Protein AF-A0A9W8BD74-F1 (afdb_monomer_lite)

Structure (mmCIF, N/CA/C/O backbone):
data_AF-A0A9W8BD74-F1
#
_entry.id   AF-A0A9W8BD74-F1
#
loop_
_atom_site.group_PDB
_atom_site.id
_atom_site.type_symbol
_atom_site.label_atom_id
_atom_site.label_alt_id
_atom_site.label_comp_id
_atom_site.label_asym_id
_atom_site.label_entity_id
_atom_site.label_seq_id
_atom_site.pdbx_PDB_ins_code
_atom_site.Cartn_x
_atom_site.Cartn_y
_atom_site.Cartn_z
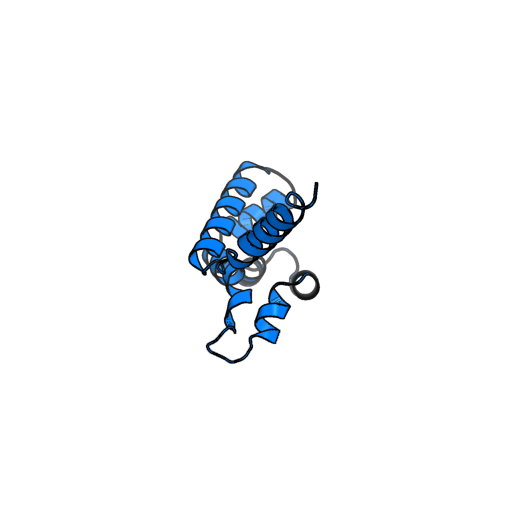_atom_site.occupancy
_atom_site.B_iso_or_equiv
_atom_site.auth_seq_id
_atom_site.auth_comp_id
_atom_site.auth_asym_id
_atom_site.auth_atom_id
_atom_site.pdbx_PDB_model_num
ATOM 1 N N . MET A 1 1 ? 26.913 38.613 -20.638 1.00 47.97 1 MET A N 1
ATOM 2 C CA . MET A 1 1 ? 25.620 38.165 -20.066 1.00 47.97 1 MET A CA 1
ATOM 3 C C . MET A 1 1 ? 25.175 36.820 -20.669 1.00 47.97 1 MET A C 1
ATOM 5 O O . MET A 1 1 ? 24.048 36.710 -21.118 1.00 47.97 1 MET A O 1
ATOM 9 N N . TYR A 1 2 ? 26.039 35.792 -20.694 1.00 51.53 2 TYR A N 1
ATOM 10 C CA . TYR A 1 2 ? 25.704 34.466 -21.265 1.00 51.53 2 TYR A CA 1
ATOM 11 C C . TYR A 1 2 ? 26.111 33.276 -20.367 1.00 51.53 2 TYR A C 1
ATOM 13 O O . TYR A 1 2 ? 25.887 32.135 -20.743 1.00 51.53 2 TYR A O 1
ATOM 21 N N . HIS A 1 3 ? 26.681 33.513 -19.178 1.00 54.69 3 HIS A N 1
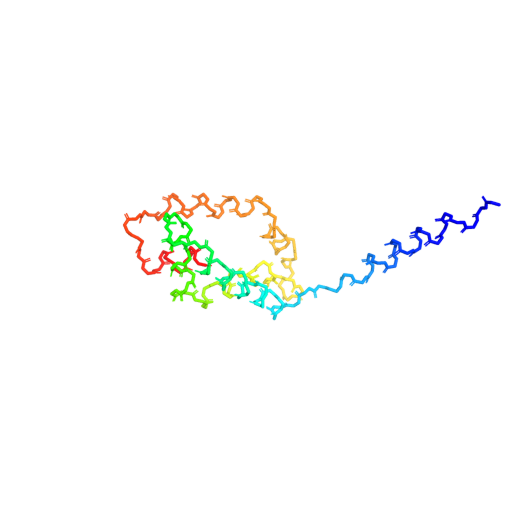ATOM 22 C CA . HIS A 1 3 ? 27.168 32.443 -18.288 1.00 54.69 3 HIS A CA 1
ATOM 23 C C . HIS A 1 3 ? 26.136 31.953 -17.251 1.00 54.69 3 HIS A C 1
ATOM 25 O O . HIS A 1 3 ? 26.288 30.856 -16.723 1.00 54.69 3 HIS A O 1
ATOM 31 N N . ASP A 1 4 ? 25.056 32.705 -17.006 1.00 58.28 4 ASP A N 1
ATOM 32 C CA . ASP A 1 4 ? 24.085 32.409 -15.936 1.00 58.28 4 ASP A CA 1
ATOM 33 C C . ASP A 1 4 ? 23.048 31.321 -16.275 1.00 58.28 4 ASP A C 1
ATOM 35 O O . ASP A 1 4 ? 22.400 30.771 -15.386 1.00 58.28 4 ASP A O 1
ATOM 39 N N . GLY A 1 5 ? 22.853 30.999 -17.556 1.00 57.31 5 GLY A N 1
ATOM 40 C CA . GLY A 1 5 ? 21.886 29.974 -17.972 1.00 57.31 5 GLY A CA 1
ATOM 41 C C . GLY A 1 5 ? 22.424 28.551 -17.814 1.00 57.31 5 GLY A C 1
ATOM 42 O O . GLY A 1 5 ? 21.708 27.652 -17.376 1.00 57.31 5 GLY A O 1
ATOM 43 N N . TYR A 1 6 ? 23.709 28.357 -18.118 1.00 58.09 6 TYR A N 1
ATOM 44 C CA . TYR A 1 6 ? 24.336 27.036 -18.149 1.00 58.09 6 TYR A CA 1
ATOM 45 C C . TYR A 1 6 ? 24.516 26.434 -16.755 1.00 58.09 6 TYR A C 1
ATOM 47 O O . TYR A 1 6 ? 24.330 25.231 -16.600 1.00 58.09 6 TYR A O 1
ATOM 55 N N . TYR A 1 7 ? 24.799 27.252 -15.731 1.00 59.75 7 TYR A N 1
ATOM 56 C CA . TYR A 1 7 ? 24.911 26.748 -14.357 1.00 59.75 7 TYR A CA 1
ATOM 57 C C . TYR A 1 7 ? 23.565 26.215 -13.850 1.00 59.75 7 TYR A C 1
ATOM 59 O O . TYR A 1 7 ? 23.530 25.173 -13.208 1.00 59.75 7 TYR A O 1
ATOM 67 N N . LYS A 1 8 ? 22.448 26.879 -14.180 1.00 56.12 8 LYS A N 1
ATOM 68 C CA . LYS A 1 8 ? 21.105 26.437 -13.770 1.00 56.12 8 LYS A CA 1
ATOM 69 C C . LYS A 1 8 ? 20.731 25.115 -14.432 1.00 56.12 8 LYS A C 1
ATOM 71 O O . LYS A 1 8 ? 20.230 24.223 -13.758 1.00 56.12 8 LYS A O 1
ATOM 76 N N . VAL A 1 9 ? 21.028 24.968 -15.725 1.00 61.97 9 VAL A N 1
ATOM 77 C CA . VAL A 1 9 ? 20.804 23.718 -16.470 1.00 61.97 9 VAL A CA 1
ATOM 78 C C . VAL A 1 9 ? 21.682 22.589 -15.926 1.00 61.97 9 VAL A C 1
ATOM 80 O O . VAL A 1 9 ? 21.176 21.497 -15.692 1.00 61.97 9 VAL A O 1
ATOM 83 N N . LEU A 1 10 ? 22.963 22.854 -15.650 1.00 62.03 10 LEU A N 1
ATOM 84 C CA . LEU A 1 10 ? 23.886 21.877 -15.058 1.00 62.03 10 LEU A CA 1
ATOM 85 C C . LEU A 1 10 ? 23.495 21.475 -13.630 1.00 62.03 10 LEU A C 1
ATOM 87 O O . LEU A 1 10 ? 23.627 20.308 -13.282 1.00 62.03 10 LEU A O 1
ATOM 91 N N . VAL A 1 11 ? 22.978 22.400 -12.816 1.00 62.69 11 VAL A N 1
ATOM 92 C CA . VAL A 1 11 ? 22.484 22.099 -11.462 1.00 62.69 11 VAL A CA 1
ATOM 93 C C . VAL A 1 11 ? 21.227 21.225 -11.517 1.00 62.69 11 VAL A C 1
ATOM 95 O O . VAL A 1 11 ? 21.130 20.265 -10.760 1.00 62.69 11 VAL A O 1
ATOM 98 N N . VAL A 1 12 ? 20.294 21.490 -12.437 1.00 62.22 12 VAL A N 1
ATOM 99 C CA . VAL A 1 12 ? 19.090 20.657 -12.616 1.00 62.22 12 VAL A CA 1
ATOM 100 C C . VAL A 1 12 ? 19.441 19.263 -13.157 1.00 62.22 12 VAL A C 1
ATOM 102 O O . VAL A 1 12 ? 18.927 18.270 -12.648 1.00 62.22 12 VAL A O 1
ATOM 105 N N . LEU A 1 13 ? 20.364 19.164 -14.123 1.00 60.72 13 LEU A N 1
ATOM 106 C CA . LEU A 1 13 ? 20.872 17.877 -14.625 1.00 60.72 13 LEU A CA 1
ATOM 107 C C . LEU A 1 13 ? 21.655 17.100 -13.555 1.00 60.72 13 LEU A C 1
ATOM 109 O O . LEU A 1 13 ? 21.498 15.888 -13.443 1.00 60.72 13 LEU A O 1
ATOM 113 N N . GLY A 1 14 ? 22.461 17.790 -12.745 1.00 59.53 14 GLY A N 1
ATOM 114 C CA . GLY A 1 14 ? 23.216 17.187 -11.646 1.00 59.53 14 GLY A CA 1
ATOM 115 C C . GLY A 1 14 ? 22.321 16.658 -10.524 1.00 59.53 14 GLY A C 1
ATOM 116 O O . GLY A 1 14 ? 22.596 15.596 -9.977 1.00 59.53 14 GLY A O 1
ATOM 117 N N . LEU A 1 15 ? 21.218 17.348 -10.215 1.00 57.97 15 LEU A N 1
ATOM 118 C CA . LEU A 1 15 ? 20.244 16.897 -9.215 1.00 57.97 15 LEU A CA 1
ATOM 119 C C . LEU A 1 15 ? 19.408 15.700 -9.700 1.00 57.97 15 LEU A C 1
ATOM 121 O O . LEU A 1 15 ? 19.057 14.849 -8.888 1.00 57.97 15 LEU A O 1
ATOM 125 N N . GLY A 1 16 ? 19.138 15.592 -11.007 1.00 57.19 16 GLY A N 1
ATOM 126 C CA . GLY A 1 16 ? 18.432 14.443 -11.592 1.00 57.19 16 GLY A CA 1
ATOM 127 C C . GLY A 1 16 ? 19.227 13.131 -11.550 1.00 57.19 16 GLY A C 1
ATOM 128 O O . GLY A 1 16 ? 18.635 12.061 -11.455 1.00 57.19 16 GLY A O 1
ATOM 129 N N . LEU A 1 17 ? 20.562 13.203 -11.554 1.00 56.28 17 LEU A N 1
ATOM 130 C CA . LEU A 1 17 ? 21.455 12.035 -11.481 1.00 56.28 17 LEU A CA 1
ATOM 131 C C . LEU A 1 17 ? 21.653 11.496 -10.051 1.00 56.28 17 LEU A C 1
ATOM 133 O O . LEU A 1 17 ? 22.245 10.433 -9.876 1.00 56.28 17 LEU A O 1
ATOM 137 N N . CYS A 1 18 ? 21.158 12.206 -9.033 1.00 51.31 18 CYS A N 1
ATOM 138 C CA . CYS A 1 18 ? 21.287 11.834 -7.619 1.00 51.31 18 CYS A CA 1
ATOM 139 C C . CYS A 1 18 ? 20.026 11.180 -7.032 1.00 51.31 18 CYS A C 1
ATOM 141 O O . CYS A 1 18 ? 19.953 10.984 -5.817 1.00 51.31 18 CYS A O 1
ATOM 143 N N . ALA A 1 19 ? 19.039 10.826 -7.858 1.00 56.38 19 ALA A N 1
ATOM 144 C CA . ALA A 1 19 ? 17.936 9.973 -7.433 1.00 56.38 19 ALA A CA 1
ATOM 145 C C . ALA A 1 19 ? 18.436 8.521 -7.329 1.00 56.38 19 ALA A C 1
ATOM 147 O O . ALA A 1 19 ? 18.238 7.704 -8.224 1.00 56.38 19 ALA A O 1
ATOM 148 N N . LEU A 1 20 ? 19.147 8.211 -6.244 1.00 62.56 20 LEU A N 1
ATOM 149 C CA . LEU A 1 20 ? 19.414 6.827 -5.869 1.00 62.56 20 LEU A CA 1
ATOM 150 C C . LEU A 1 20 ? 18.065 6.179 -5.538 1.00 62.56 20 LEU A C 1
ATOM 152 O O . LEU A 1 20 ? 17.334 6.697 -4.692 1.00 62.56 20 LEU A O 1
ATOM 156 N N . GLY A 1 21 ? 17.735 5.073 -6.211 1.00 63.25 21 GLY A N 1
ATOM 157 C CA . GLY A 1 21 ? 16.549 4.278 -5.889 1.00 63.25 21 GLY A CA 1
ATOM 158 C C . GLY A 1 21 ? 16.511 3.984 -4.389 1.00 63.25 21 GLY A C 1
ATOM 159 O O . GLY A 1 21 ? 17.536 3.646 -3.787 1.00 63.25 21 GLY A O 1
ATOM 160 N N . CYS A 1 22 ? 15.355 4.184 -3.759 1.00 69.75 22 CYS A N 1
ATOM 161 C CA . CYS A 1 22 ? 15.232 3.947 -2.332 1.00 69.75 22 CYS A CA 1
ATOM 162 C C . CYS A 1 22 ? 15.017 2.448 -2.107 1.00 69.75 22 CYS A C 1
ATOM 164 O O . CYS A 1 22 ? 14.104 1.859 -2.662 1.00 69.75 22 CYS A O 1
ATOM 166 N N . GLY A 1 23 ? 15.909 1.799 -1.358 1.00 83.25 23 GLY A N 1
ATOM 167 C CA . GLY A 1 23 ? 15.802 0.356 -1.134 1.00 83.25 23 GLY A CA 1
ATOM 168 C C . GLY A 1 23 ? 14.625 -0.021 -0.217 1.00 83.25 23 GLY A C 1
ATOM 169 O O . GLY A 1 23 ? 14.028 0.854 0.419 1.00 83.25 23 GLY A O 1
ATOM 170 N N . PRO A 1 24 ? 14.368 -1.328 -0.015 1.00 88.50 24 PRO A N 1
ATOM 171 C CA . PRO A 1 24 ? 13.256 -1.830 0.805 1.00 88.50 24 PRO A CA 1
ATOM 172 C C . PRO A 1 24 ? 13.205 -1.264 2.233 1.00 88.50 24 PRO A C 1
ATOM 174 O O . PRO A 1 24 ? 12.137 -1.099 2.820 1.00 88.50 24 PRO A O 1
ATOM 177 N N . ALA A 1 25 ? 14.366 -0.933 2.805 1.00 92.31 25 ALA A N 1
ATOM 178 C CA . ALA A 1 25 ? 14.455 -0.308 4.122 1.00 92.31 25 ALA A CA 1
ATOM 179 C C . ALA A 1 25 ? 13.818 1.091 4.157 1.00 92.31 25 ALA A C 1
ATOM 181 O O . ALA A 1 25 ? 13.160 1.438 5.135 1.00 92.31 25 ALA A O 1
ATOM 182 N N . VAL A 1 26 ? 13.976 1.882 3.090 1.00 93.19 26 VAL A N 1
ATOM 183 C CA . VAL A 1 26 ? 13.401 3.231 3.005 1.00 93.19 26 VAL A CA 1
ATOM 184 C C . VAL A 1 26 ? 11.888 3.161 2.806 1.00 93.19 26 VAL A C 1
ATOM 186 O O . VAL A 1 26 ? 11.168 3.904 3.471 1.00 93.19 26 VAL A O 1
ATOM 189 N N . HIS A 1 27 ? 11.399 2.227 1.981 1.00 93.94 27 HIS A N 1
ATOM 190 C CA . HIS A 1 27 ? 9.962 1.954 1.835 1.00 93.94 27 HIS A CA 1
ATOM 191 C C . HIS A 1 27 ? 9.308 1.638 3.185 1.00 93.94 27 HIS A C 1
ATOM 193 O O . HIS A 1 27 ? 8.316 2.263 3.566 1.00 93.94 27 HIS A O 1
ATOM 199 N N . ASN A 1 28 ? 9.904 0.716 3.944 1.00 95.56 28 ASN A N 1
ATOM 200 C CA . ASN A 1 28 ? 9.388 0.318 5.251 1.00 95.56 28 ASN A CA 1
ATOM 201 C C . ASN A 1 28 ? 9.439 1.449 6.282 1.00 95.56 28 ASN A C 1
ATOM 203 O O . ASN A 1 28 ? 8.483 1.626 7.033 1.00 95.56 28 ASN A O 1
ATOM 207 N N . GLU A 1 29 ? 10.514 2.239 6.309 1.00 95.94 29 GLU A N 1
ATOM 208 C CA . GLU A 1 29 ? 10.627 3.376 7.227 1.00 95.94 29 GLU A CA 1
ATOM 209 C C . GLU A 1 29 ? 9.589 4.465 6.918 1.00 95.94 29 GLU A C 1
ATOM 211 O O . GLU A 1 29 ? 8.937 4.987 7.825 1.00 95.94 29 GLU A O 1
ATOM 216 N N . ALA A 1 30 ? 9.393 4.796 5.638 1.00 95.38 30 ALA A N 1
ATOM 217 C CA . ALA A 1 30 ? 8.376 5.757 5.223 1.00 95.38 30 ALA A CA 1
ATOM 218 C C . ALA A 1 30 ? 6.965 5.276 5.601 1.00 95.38 30 ALA A C 1
ATOM 220 O O . ALA A 1 30 ? 6.174 6.046 6.155 1.00 95.38 30 ALA A O 1
ATOM 221 N N . ALA A 1 31 ? 6.670 3.995 5.363 1.00 95.19 31 ALA A N 1
ATOM 222 C CA . ALA A 1 31 ? 5.397 3.380 5.716 1.00 95.19 31 ALA A CA 1
ATOM 223 C C . ALA A 1 31 ? 5.151 3.355 7.229 1.00 95.19 31 ALA A C 1
ATOM 225 O O . ALA A 1 31 ? 4.057 3.69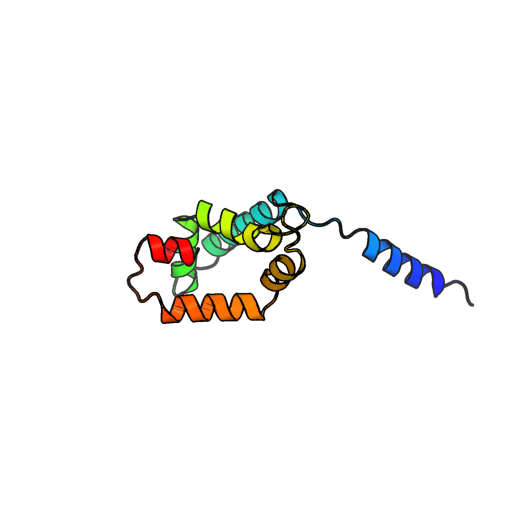1 7.682 1.00 95.19 31 ALA A O 1
ATOM 226 N N . GLU A 1 32 ? 6.165 3.015 8.024 1.00 95.56 32 GLU A N 1
ATOM 227 C CA . GLU A 1 32 ? 6.053 2.969 9.481 1.00 95.56 32 GLU A CA 1
ATOM 228 C C . GLU A 1 32 ? 5.812 4.364 10.068 1.00 95.56 32 GLU A C 1
ATOM 230 O O . GLU A 1 32 ? 4.923 4.542 10.904 1.00 95.56 32 GLU A O 1
ATOM 235 N N . ARG A 1 33 ? 6.515 5.391 9.574 1.00 94.94 33 ARG A N 1
ATOM 236 C CA . ARG A 1 33 ? 6.257 6.785 9.971 1.00 94.94 33 ARG A CA 1
ATOM 237 C C .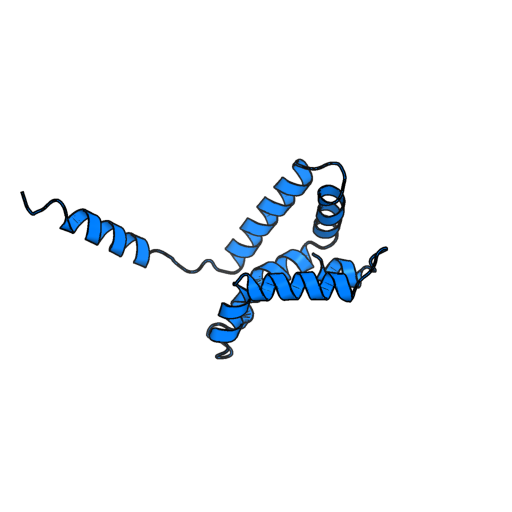 ARG A 1 33 ? 4.849 7.234 9.602 1.00 94.94 33 ARG A C 1
ATOM 239 O O . ARG A 1 33 ? 4.179 7.869 10.417 1.00 94.94 33 ARG A O 1
ATOM 246 N N . ALA A 1 34 ? 4.384 6.896 8.399 1.00 92.81 34 ALA A N 1
ATOM 247 C CA . ALA A 1 34 ? 3.024 7.205 7.973 1.00 92.81 34 ALA A CA 1
ATOM 248 C C . ALA A 1 34 ? 1.989 6.511 8.873 1.00 92.81 34 ALA A C 1
ATOM 250 O O . ALA A 1 34 ? 1.042 7.153 9.324 1.00 92.81 34 ALA A O 1
ATOM 251 N N . ARG A 1 35 ? 2.199 5.232 9.208 1.00 92.25 35 ARG A N 1
ATOM 252 C CA . ARG A 1 35 ? 1.330 4.463 10.109 1.00 92.25 35 ARG A CA 1
ATOM 253 C C . ARG A 1 35 ? 1.249 5.095 11.499 1.00 92.25 35 ARG A C 1
ATOM 255 O O . ARG A 1 35 ? 0.148 5.285 12.013 1.00 92.25 35 ARG A O 1
ATOM 262 N N . GLN A 1 36 ? 2.390 5.467 12.084 1.00 91.25 36 GLN A N 1
ATOM 263 C CA . GLN A 1 36 ? 2.435 6.164 13.375 1.00 91.25 36 GLN A CA 1
ATOM 264 C C . GLN A 1 36 ? 1.704 7.509 13.312 1.00 91.25 36 GLN A C 1
ATOM 266 O O . GLN A 1 36 ? 0.955 7.859 14.224 1.00 91.25 36 GLN A O 1
ATOM 271 N N . TRP A 1 37 ? 1.870 8.258 12.221 1.00 88.69 37 TRP A N 1
ATOM 272 C CA . TRP A 1 37 ? 1.169 9.524 12.045 1.00 88.69 37 TRP A CA 1
ATOM 273 C C . TRP A 1 37 ? -0.349 9.341 11.921 1.00 88.69 37 TRP A C 1
ATOM 275 O O . TRP A 1 37 ? -1.100 10.074 12.569 1.00 88.69 37 TRP A O 1
ATOM 285 N N . PHE A 1 38 ? -0.817 8.348 11.160 1.00 85.00 38 PHE A N 1
ATOM 286 C CA . PHE A 1 38 ? -2.246 8.048 11.032 1.00 85.00 38 PHE A CA 1
ATOM 287 C C . PHE A 1 38 ? -2.873 7.622 12.359 1.00 85.00 38 PHE A C 1
ATOM 289 O O . PHE A 1 38 ? -3.939 8.135 12.702 1.00 85.00 38 PHE A O 1
ATOM 296 N N . SER A 1 39 ? -2.188 6.759 13.116 1.00 83.81 39 SER A N 1
ATOM 297 C CA . SER A 1 39 ? -2.600 6.332 14.462 1.00 83.81 39 SER A CA 1
ATOM 298 C C . SER A 1 39 ? -2.814 7.536 15.391 1.00 83.81 39 SER A C 1
ATOM 300 O O . SER A 1 39 ? -3.817 7.628 16.095 1.00 83.81 39 SER A O 1
ATOM 302 N N . ASN A 1 40 ? -1.935 8.538 15.296 1.00 82.31 40 ASN A N 1
ATOM 303 C CA . ASN A 1 40 ? -2.020 9.758 16.099 1.00 82.31 40 ASN A CA 1
ATOM 304 C C . ASN A 1 40 ? -3.032 10.801 15.581 1.00 82.31 40 ASN A C 1
ATOM 306 O O . ASN A 1 40 ? -3.369 11.728 16.316 1.00 82.31 40 ASN A O 1
ATOM 310 N N . SER A 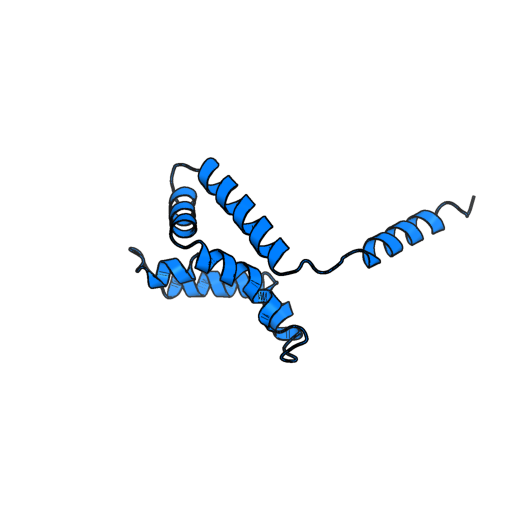1 41 ? -3.493 10.705 14.328 1.00 75.81 41 SER A N 1
ATOM 311 C CA . SER A 1 41 ? -4.242 11.790 13.666 1.00 75.81 41 SER A CA 1
ATOM 312 C C . SER A 1 41 ? -5.753 11.586 13.600 1.00 75.81 41 SER A C 1
ATOM 314 O O . SER A 1 41 ? -6.475 12.563 13.398 1.00 75.81 41 SER A O 1
ATOM 316 N N . ALA A 1 42 ? -6.268 10.361 13.740 1.00 67.44 42 ALA A N 1
ATOM 317 C CA . ALA A 1 42 ? -7.697 10.117 13.558 1.00 67.44 42 ALA A CA 1
ATOM 318 C C . ALA A 1 42 ? -8.287 9.114 14.546 1.00 67.44 42 ALA A C 1
ATOM 320 O O . ALA A 1 42 ? -7.952 7.936 14.554 1.00 67.44 42 ALA A O 1
ATOM 321 N N . THR A 1 43 ? -9.262 9.585 15.318 1.00 74.12 43 THR A N 1
ATOM 322 C CA . THR A 1 43 ? -9.927 8.808 16.371 1.00 74.12 43 THR A CA 1
ATOM 323 C C . THR A 1 43 ? -11.311 8.292 15.971 1.00 74.12 43 THR A C 1
ATOM 325 O O . THR A 1 43 ? -11.932 7.562 16.739 1.00 74.12 43 THR A O 1
ATOM 328 N N . THR A 1 44 ? -11.828 8.651 14.785 1.00 84.06 44 THR A N 1
ATOM 329 C CA . THR A 1 44 ? -13.170 8.243 14.331 1.00 84.06 44 THR A CA 1
ATOM 330 C C . THR A 1 44 ? -13.250 7.955 12.825 1.00 84.06 44 THR A C 1
ATOM 332 O O . THR A 1 44 ? -12.390 8.348 12.033 1.00 84.06 44 THR A O 1
ATOM 335 N N . GLY A 1 45 ? -14.315 7.256 12.418 1.00 88.25 45 GLY A N 1
ATOM 336 C CA . GLY A 1 45 ? -14.655 7.019 11.015 1.00 88.25 45 GLY A CA 1
ATOM 337 C C . GLY A 1 45 ? -13.711 6.057 10.286 1.00 88.25 45 GLY A C 1
ATOM 338 O O . GLY A 1 45 ? -13.106 5.170 10.883 1.00 88.25 45 GLY A O 1
ATOM 339 N N . ARG A 1 46 ? -13.599 6.229 8.962 1.00 88.00 46 ARG A N 1
ATOM 340 C CA . ARG A 1 46 ? -12.817 5.328 8.093 1.00 88.00 46 ARG A CA 1
ATOM 341 C C . ARG A 1 46 ? -11.323 5.351 8.401 1.00 88.00 46 ARG A C 1
ATOM 343 O O . ARG A 1 46 ? -10.666 4.333 8.240 1.00 88.00 46 ARG A O 1
ATOM 350 N N . VAL A 1 47 ? -10.789 6.496 8.825 1.00 87.50 47 VAL A N 1
ATOM 351 C CA . VAL A 1 47 ? -9.355 6.613 9.117 1.00 87.50 47 VAL A CA 1
ATOM 352 C C . VAL A 1 47 ? -8.999 5.815 10.373 1.00 87.50 47 VAL A C 1
ATOM 354 O O . VAL 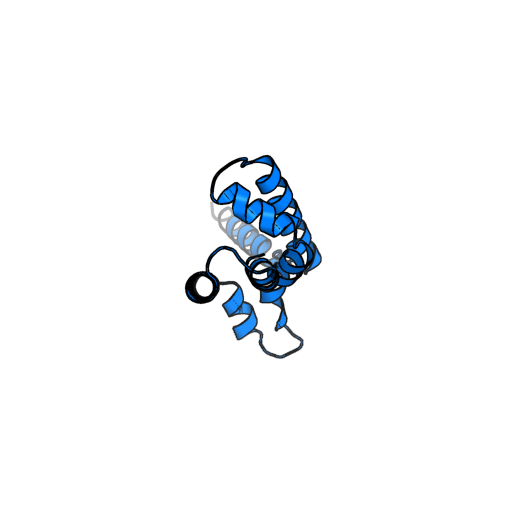A 1 47 ? -8.020 5.084 10.343 1.00 87.50 47 VAL A O 1
ATOM 357 N N . ALA A 1 48 ? -9.833 5.855 11.419 1.00 89.31 48 ALA A N 1
ATOM 358 C CA . ALA A 1 48 ? -9.645 5.006 12.598 1.00 89.31 48 ALA A CA 1
ATOM 359 C C . ALA A 1 48 ? -9.801 3.510 12.269 1.00 89.31 48 ALA A C 1
ATOM 361 O O . ALA A 1 48 ? -9.041 2.681 12.759 1.00 89.31 48 ALA A O 1
ATOM 362 N N . GLU A 1 49 ? -10.754 3.157 11.401 1.00 91.12 49 GLU A N 1
ATOM 363 C CA . GLU A 1 49 ? -10.952 1.771 10.966 1.00 91.12 49 GLU A CA 1
ATOM 364 C C . GLU A 1 49 ? -9.730 1.210 10.224 1.00 91.12 49 GLU A C 1
ATOM 366 O O . GLU A 1 49 ? -9.193 0.177 10.625 1.00 91.12 49 GLU A O 1
ATOM 371 N N . TYR A 1 50 ? -9.275 1.883 9.161 1.00 91.81 50 TYR A N 1
ATOM 372 C CA . TYR A 1 50 ? -8.105 1.433 8.403 1.00 91.81 50 TYR A CA 1
ATOM 373 C C . TYR A 1 50 ? -6.814 1.574 9.214 1.00 91.81 50 TYR A C 1
ATOM 375 O O . TYR A 1 50 ? -5.962 0.698 9.132 1.00 91.81 50 TYR A O 1
ATOM 383 N N . GLY A 1 51 ? -6.693 2.605 10.056 1.00 92.44 51 GLY A N 1
ATOM 384 C CA . GLY A 1 51 ? -5.588 2.737 11.006 1.00 92.44 51 GLY A CA 1
ATOM 385 C C . GLY A 1 51 ? -5.483 1.522 11.929 1.00 92.44 51 GLY A C 1
ATOM 386 O O . GLY A 1 51 ? -4.411 0.936 12.051 1.00 92.44 51 GLY A O 1
ATOM 387 N N . GLY A 1 52 ? -6.610 1.056 12.477 1.00 92.75 52 GLY A N 1
ATOM 388 C CA . GLY A 1 52 ? -6.644 -0.159 13.290 1.00 92.75 52 GLY A CA 1
ATOM 389 C C . GLY A 1 52 ? -6.270 -1.428 12.513 1.00 92.75 52 GLY A C 1
ATOM 390 O O . GLY A 1 52 ? -5.621 -2.311 13.071 1.00 92.75 52 GLY A O 1
ATOM 391 N N . ILE A 1 53 ? -6.652 -1.535 11.234 1.00 95.31 53 ILE A N 1
ATOM 392 C CA . ILE A 1 53 ? -6.217 -2.642 10.360 1.00 95.31 53 ILE A CA 1
ATOM 393 C C . ILE A 1 53 ? -4.689 -2.612 10.186 1.00 95.31 53 ILE A C 1
ATOM 395 O O . ILE A 1 53 ? -4.032 -3.631 10.394 1.00 95.31 53 ILE A O 1
ATOM 399 N N . LEU A 1 54 ? -4.109 -1.443 9.897 1.00 95.31 54 LEU A N 1
ATOM 400 C CA . LEU A 1 54 ? -2.658 -1.276 9.745 1.00 95.31 54 LEU A CA 1
ATOM 401 C C . LEU A 1 54 ? -1.885 -1.584 11.039 1.00 95.31 54 LEU A C 1
ATOM 403 O O . LEU A 1 54 ? -0.792 -2.144 10.987 1.00 95.31 54 LEU A O 1
ATOM 407 N N . GLU A 1 55 ? -2.440 -1.249 12.206 1.00 94.06 55 GLU A N 1
ATOM 408 C CA . GLU A 1 55 ? -1.857 -1.580 13.514 1.00 94.06 55 GLU A CA 1
ATOM 409 C C . GLU A 1 55 ? -1.847 -3.082 13.810 1.00 94.06 55 GLU A C 1
ATOM 411 O O . GLU A 1 55 ? -0.887 -3.583 14.396 1.00 94.06 55 GLU A O 1
ATOM 416 N N . ARG A 1 56 ? -2.898 -3.807 13.407 1.00 96.00 56 ARG A N 1
ATOM 417 C CA . ARG A 1 56 ? -2.989 -5.260 13.612 1.00 96.00 56 ARG A CA 1
ATOM 418 C C . ARG A 1 56 ? -2.095 -6.051 12.660 1.00 96.00 56 ARG A C 1
ATOM 420 O O . ARG A 1 56 ? -1.638 -7.130 13.032 1.00 96.00 56 ARG A O 1
ATOM 427 N N . HIS A 1 57 ? -1.818 -5.519 11.467 1.00 97.31 57 HIS A N 1
ATOM 428 C CA . HIS A 1 57 ? -1.122 -6.239 10.392 1.00 97.31 57 HIS A CA 1
ATOM 429 C C . HIS A 1 57 ? 0.144 -5.519 9.879 1.00 97.31 57 HIS A C 1
ATOM 431 O O . HIS A 1 57 ? 0.300 -5.341 8.670 1.00 97.31 57 HIS A O 1
ATOM 437 N N . PRO A 1 58 ? 1.115 -5.155 10.743 1.00 95.75 58 PRO A N 1
ATOM 438 C CA . PRO A 1 58 ? 2.307 -4.406 10.325 1.00 95.75 58 PRO A CA 1
ATOM 439 C C . PRO A 1 58 ? 3.191 -5.181 9.336 1.00 95.75 58 PRO A C 1
ATOM 441 O O . PRO A 1 58 ? 3.869 -4.584 8.506 1.00 95.75 58 PRO A O 1
ATOM 444 N N . LYS A 1 59 ? 3.170 -6.520 9.390 1.00 96.94 59 LYS A N 1
ATOM 445 C CA . LYS A 1 59 ? 3.894 -7.372 8.434 1.00 96.94 59 LYS A CA 1
ATOM 446 C C . LYS A 1 59 ? 3.295 -7.305 7.029 1.00 96.94 59 LYS A C 1
ATOM 448 O O . LYS A 1 59 ? 4.055 -7.317 6.067 1.00 96.94 59 LYS A O 1
ATOM 453 N N . SER A 1 60 ? 1.966 -7.237 6.920 1.00 97.94 60 SER A N 1
ATOM 454 C CA . SER A 1 60 ? 1.290 -7.062 5.630 1.00 97.94 60 SER A CA 1
ATOM 455 C C . SER A 1 60 ? 1.641 -5.715 5.022 1.00 97.94 60 SER A C 1
ATOM 457 O O . SER A 1 60 ? 2.112 -5.689 3.892 1.00 97.94 60 SER A O 1
ATOM 459 N N . LEU A 1 61 ? 1.556 -4.640 5.815 1.00 96.62 61 LEU A N 1
ATOM 460 C CA . LEU A 1 61 ? 1.956 -3.304 5.380 1.00 96.62 61 LEU A CA 1
ATOM 461 C C . LEU A 1 61 ? 3.397 -3.296 4.849 1.00 96.62 61 LEU A C 1
ATOM 463 O O . LEU A 1 61 ? 3.642 -2.841 3.737 1.00 96.62 61 LEU A O 1
ATOM 467 N N . GLN A 1 62 ? 4.351 -3.842 5.611 1.00 96.00 62 GLN A N 1
ATOM 468 C CA . GLN A 1 62 ? 5.760 -3.890 5.201 1.00 96.00 62 GLN A CA 1
ATOM 469 C C . GLN A 1 62 ? 5.985 -4.716 3.926 1.00 96.00 62 GLN A C 1
ATOM 471 O O . GLN A 1 62 ? 6.782 -4.338 3.073 1.00 96.00 62 GLN A O 1
ATOM 476 N N . ALA A 1 63 ? 5.273 -5.833 3.760 1.00 96.06 63 ALA A N 1
ATOM 477 C CA . ALA A 1 63 ? 5.344 -6.627 2.535 1.00 96.06 63 ALA A CA 1
ATOM 478 C C . ALA A 1 63 ? 4.703 -5.902 1.337 1.00 96.06 63 ALA A C 1
ATOM 480 O O . ALA A 1 63 ? 5.227 -5.958 0.228 1.00 96.06 63 ALA A O 1
ATOM 481 N N . GLY A 1 64 ? 3.587 -5.204 1.556 1.00 95.69 64 GLY A N 1
ATOM 482 C CA . GLY A 1 64 ? 2.871 -4.460 0.524 1.00 95.69 64 GLY A CA 1
ATOM 483 C C . GLY A 1 64 ? 3.649 -3.249 0.012 1.00 95.69 64 GLY A C 1
ATOM 484 O O . GLY A 1 64 ? 3.646 -2.986 -1.185 1.00 95.69 64 GLY A O 1
ATOM 485 N N . VAL A 1 65 ? 4.370 -2.535 0.881 1.00 95.19 65 VAL A N 1
ATOM 486 C CA . VAL A 1 65 ? 5.099 -1.312 0.480 1.00 95.19 65 VAL A CA 1
ATOM 487 C C . VAL A 1 65 ? 6.371 -1.597 -0.307 1.00 95.19 65 VAL A C 1
ATOM 489 O O . VAL A 1 65 ? 6.820 -0.725 -1.045 1.00 95.19 65 VAL A O 1
ATOM 492 N N . VAL A 1 66 ? 6.930 -2.803 -0.172 1.00 94.88 66 VAL A N 1
ATOM 493 C CA . VAL A 1 66 ? 8.056 -3.282 -0.989 1.00 94.88 66 VAL A CA 1
ATOM 494 C C . VAL A 1 66 ? 7.591 -4.059 -2.219 1.00 94.88 66 VAL A C 1
ATOM 496 O O . VAL A 1 66 ? 8.410 -4.368 -3.079 1.00 94.88 66 VAL A O 1
ATOM 499 N N . PHE A 1 67 ? 6.298 -4.403 -2.306 1.00 94.69 67 PHE A N 1
ATOM 500 C CA . PHE A 1 67 ? 5.771 -5.216 -3.399 1.00 94.69 67 PHE A CA 1
ATOM 501 C C . PHE A 1 67 ? 6.096 -4.627 -4.769 1.00 94.69 67 PHE A C 1
ATOM 503 O O . PHE A 1 67 ? 6.559 -5.409 -5.583 1.00 94.69 67 PHE A O 1
ATOM 510 N N . PRO A 1 68 ? 5.927 -3.322 -5.054 1.00 94.00 68 PRO A N 1
ATOM 511 C CA . PRO A 1 68 ? 6.192 -2.794 -6.391 1.00 94.00 68 PRO A CA 1
ATOM 512 C C . PRO A 1 68 ? 7.620 -3.036 -6.913 1.00 94.00 68 PRO A C 1
ATOM 514 O O . PRO A 1 68 ? 7.797 -3.161 -8.117 1.00 94.00 68 PRO A O 1
ATOM 517 N N . ASP A 1 69 ? 8.608 -3.227 -6.034 1.00 92.69 69 ASP A N 1
ATOM 518 C CA . ASP A 1 69 ? 10.013 -3.453 -6.410 1.00 92.69 69 ASP A CA 1
ATOM 519 C C . ASP A 1 69 ? 10.367 -4.922 -6.700 1.00 92.69 69 ASP A C 1
ATOM 521 O O . ASP A 1 69 ? 11.510 -5.240 -7.031 1.00 92.69 69 ASP A O 1
ATOM 525 N N . TRP A 1 70 ? 9.413 -5.846 -6.561 1.00 91.19 70 TRP A N 1
ATOM 526 C CA . TRP A 1 70 ? 9.643 -7.297 -6.590 1.00 91.19 70 TRP A CA 1
ATOM 527 C C . TRP A 1 70 ? 10.369 -7.830 -7.838 1.00 91.19 70 TRP A C 1
ATOM 529 O O . TRP A 1 70 ? 11.031 -8.868 -7.765 1.00 91.19 70 TRP A O 1
ATOM 539 N N . GLY A 1 71 ? 10.185 -7.174 -8.987 1.00 90.50 71 GLY A N 1
ATOM 540 C CA . GLY A 1 71 ? 10.572 -7.691 -10.301 1.00 90.50 71 GLY A CA 1
ATOM 541 C C . GLY A 1 71 ? 11.881 -7.139 -10.862 1.00 90.50 71 GLY A C 1
ATOM 542 O O . GLY A 1 71 ? 12.410 -7.730 -11.808 1.00 90.50 71 GLY A O 1
ATOM 543 N N . TYR A 1 72 ? 12.426 -6.061 -10.284 1.00 88.50 72 TYR A N 1
ATOM 544 C CA . TYR A 1 72 ? 13.617 -5.403 -10.826 1.00 88.50 72 TYR A CA 1
ATOM 545 C C . TYR A 1 72 ? 14.854 -6.303 -10.756 1.00 88.50 72 TYR A C 1
ATOM 547 O O . TYR A 1 72 ? 15.163 -6.887 -9.714 1.00 88.50 72 TYR A O 1
ATOM 555 N N . GLY A 1 73 ? 15.595 -6.401 -11.862 1.00 81.56 73 GLY A N 1
ATOM 556 C CA . GLY A 1 73 ? 16.945 -6.986 -11.932 1.00 81.56 73 GLY A CA 1
ATOM 557 C C . GLY A 1 73 ? 17.107 -8.489 -11.630 1.00 81.56 73 GLY A C 1
ATOM 558 O O . GLY A 1 73 ? 18.139 -9.057 -11.979 1.00 81.56 73 GLY A O 1
ATOM 559 N N . CYS A 1 74 ? 16.128 -9.152 -11.009 1.00 69.62 74 CYS A N 1
ATOM 560 C CA . CYS A 1 74 ? 16.200 -10.567 -10.615 1.00 69.62 74 CYS A CA 1
ATOM 561 C C . CYS A 1 74 ? 15.315 -11.472 -11.487 1.00 69.62 74 CYS A C 1
ATOM 563 O O . CYS A 1 74 ? 15.662 -12.625 -11.734 1.00 69.62 74 CYS A O 1
ATOM 565 N N . LEU A 1 75 ? 14.183 -10.946 -11.971 1.00 83.44 75 LEU A N 1
ATOM 566 C CA . LEU A 1 75 ? 13.177 -11.713 -12.716 1.00 83.44 75 LEU A CA 1
ATOM 567 C C . LEU A 1 75 ? 12.943 -11.199 -14.142 1.00 83.44 75 LEU A C 1
ATOM 569 O O . LEU A 1 75 ? 12.141 -11.787 -14.860 1.00 83.44 75 LEU A O 1
ATOM 573 N N . SER A 1 76 ? 13.635 -10.129 -14.549 1.00 87.62 76 SER A N 1
ATOM 574 C CA . SER A 1 76 ? 13.393 -9.427 -15.821 1.00 87.62 76 SER A CA 1
ATOM 575 C C . SER A 1 76 ? 11.933 -8.982 -15.988 1.00 87.62 76 SER A C 1
ATOM 577 O O . SER A 1 76 ? 11.417 -8.953 -17.100 1.00 87.62 76 SER A O 1
ATOM 579 N N . MET A 1 77 ? 11.278 -8.660 -14.867 1.00 93.62 77 MET A N 1
ATOM 580 C CA . MET A 1 77 ? 9.893 -8.181 -14.789 1.00 93.62 77 MET A CA 1
ATOM 581 C C . MET A 1 77 ? 9.879 -6.681 -14.466 1.00 93.62 77 MET A C 1
ATOM 583 O O . MET A 1 77 ? 9.075 -6.208 -13.662 1.00 93.62 77 MET A O 1
ATOM 587 N N . ASP A 1 78 ? 10.856 -5.945 -14.999 1.00 93.19 78 ASP A N 1
ATOM 588 C CA . ASP A 1 78 ? 11.086 -4.539 -14.674 1.00 93.19 78 ASP A CA 1
ATOM 589 C C . ASP A 1 78 ? 9.883 -3.669 -15.086 1.00 93.19 78 ASP A C 1
ATOM 591 O O . ASP A 1 78 ? 9.504 -2.762 -14.350 1.00 93.19 78 ASP A O 1
ATOM 595 N N . GLU A 1 79 ? 9.225 -3.975 -16.212 1.00 94.69 79 GLU A N 1
ATOM 596 C CA . GLU A 1 79 ? 8.037 -3.242 -16.677 1.00 94.69 79 GLU A CA 1
ATOM 597 C C . GLU A 1 79 ? 6.799 -3.518 -15.809 1.00 94.69 79 GLU A C 1
ATOM 599 O O . GLU A 1 79 ? 6.020 -2.607 -15.509 1.00 94.69 79 GLU A O 1
ATOM 604 N N . GLU A 1 80 ? 6.596 -4.761 -15.372 1.00 95.25 80 GLU A N 1
ATOM 605 C CA . GLU A 1 80 ? 5.484 -5.133 -14.498 1.00 95.25 80 GLU A CA 1
ATOM 606 C C . GLU A 1 80 ? 5.673 -4.601 -13.073 1.00 95.25 80 GLU A C 1
ATOM 608 O O . GLU A 1 80 ? 4.707 -4.137 -12.459 1.00 95.25 80 GLU A O 1
ATOM 613 N N . ALA A 1 81 ? 6.906 -4.638 -12.562 1.00 94.06 81 ALA A N 1
ATOM 614 C CA . ALA A 1 81 ? 7.296 -4.002 -11.305 1.00 94.06 81 ALA A CA 1
ATOM 615 C C . ALA A 1 81 ? 7.052 -2.485 -11.362 1.00 94.06 81 ALA A C 1
ATOM 617 O O . ALA A 1 81 ? 6.342 -1.924 -10.523 1.00 94.06 81 ALA A O 1
ATOM 618 N N . GLU A 1 82 ? 7.516 -1.830 -12.427 1.00 93.88 82 GLU A N 1
ATOM 619 C CA . GLU A 1 82 ? 7.268 -0.408 -12.661 1.00 93.88 82 GLU A CA 1
ATOM 620 C C . GLU A 1 82 ? 5.763 -0.106 -12.729 1.00 93.88 82 GLU A C 1
ATOM 622 O O . GLU A 1 82 ? 5.278 0.817 -12.082 1.00 93.88 82 GLU A O 1
ATOM 627 N N . THR A 1 83 ? 4.976 -0.926 -13.430 1.00 96.00 83 THR A N 1
ATOM 628 C CA . THR A 1 83 ? 3.517 -0.751 -13.538 1.00 96.00 83 THR A CA 1
ATOM 629 C C . THR A 1 83 ? 2.822 -0.733 -12.171 1.00 96.00 83 THR A C 1
ATOM 631 O O . THR A 1 83 ? 1.865 0.026 -11.979 1.00 96.00 83 THR A O 1
ATOM 634 N N . ALA A 1 84 ? 3.304 -1.523 -11.204 1.00 95.38 84 ALA A N 1
ATOM 635 C CA . ALA A 1 84 ? 2.734 -1.596 -9.859 1.00 95.38 84 ALA A CA 1
ATOM 636 C C . ALA A 1 84 ? 2.881 -0.292 -9.048 1.00 95.38 84 ALA A C 1
ATOM 638 O O . ALA A 1 84 ? 2.118 -0.077 -8.103 1.00 95.38 84 ALA A O 1
ATOM 639 N N . HIS A 1 85 ? 3.792 0.606 -9.437 1.00 94.31 85 HIS A N 1
ATOM 640 C CA . HIS A 1 85 ? 3.977 1.912 -8.798 1.00 94.31 85 HIS A CA 1
ATOM 641 C C . HIS A 1 85 ? 2.896 2.934 -9.165 1.00 94.31 85 HIS A C 1
ATOM 643 O O . HIS A 1 85 ? 2.672 3.908 -8.440 1.00 94.31 85 HIS A O 1
ATOM 649 N N . TRP A 1 86 ? 2.217 2.744 -10.296 1.00 95.88 86 TRP A N 1
ATOM 650 C CA . TRP A 1 86 ? 1.374 3.781 -10.878 1.00 95.88 86 TRP A CA 1
ATOM 651 C C . TRP A 1 86 ? -0.095 3.674 -10.457 1.00 95.88 86 TRP A C 1
ATOM 653 O O . TRP A 1 86 ? -0.654 2.603 -10.210 1.00 95.88 86 TRP A O 1
ATOM 663 N N . THR A 1 87 ? -0.773 4.825 -10.458 1.00 97.06 87 THR A N 1
ATOM 664 C CA . THR A 1 87 ? -2.188 4.985 -10.081 1.00 97.06 87 THR A CA 1
ATOM 665 C C . THR A 1 87 ? -3.152 3.949 -10.680 1.00 97.06 87 THR A C 1
ATOM 667 O O . THR A 1 87 ? -4.076 3.550 -9.964 1.00 97.06 87 THR A O 1
ATOM 670 N N . PRO A 1 88 ? -3.015 3.495 -11.946 1.00 97.69 88 PRO A N 1
ATOM 671 C CA . PRO A 1 88 ? -3.890 2.455 -12.483 1.00 97.69 88 PRO A CA 1
ATOM 672 C C . PRO A 1 88 ? -3.875 1.170 -11.647 1.00 97.69 88 PRO A C 1
ATOM 674 O O . PRO A 1 88 ? -4.947 0.673 -11.301 1.00 97.69 88 PRO A O 1
ATOM 677 N N . PHE A 1 89 ? -2.695 0.680 -11.253 1.00 96.56 89 PHE A N 1
ATOM 678 C CA . PHE A 1 89 ? -2.564 -0.525 -10.435 1.00 96.56 89 PHE A CA 1
ATOM 679 C C . PHE A 1 89 ? -3.251 -0.348 -9.076 1.00 96.56 89 PHE A C 1
ATOM 681 O O . PHE A 1 89 ? -4.113 -1.146 -8.707 1.00 96.56 89 PHE A O 1
ATOM 688 N N . LEU A 1 90 ? -2.967 0.761 -8.384 1.00 94.75 90 LEU A N 1
ATOM 689 C CA . LEU A 1 90 ? -3.584 1.083 -7.091 1.00 94.75 90 LEU A CA 1
ATOM 690 C C . LEU A 1 90 ? -5.115 1.174 -7.186 1.00 94.75 90 LEU A C 1
ATOM 692 O O . LEU A 1 90 ? -5.831 0.639 -6.338 1.00 94.75 90 LEU A O 1
ATOM 696 N N . ARG A 1 91 ? -5.644 1.803 -8.244 1.00 97.62 91 ARG A N 1
ATOM 697 C CA . ARG A 1 91 ? -7.093 1.899 -8.483 1.00 97.62 91 ARG A CA 1
ATOM 698 C C . ARG A 1 91 ? -7.723 0.522 -8.678 1.00 97.62 91 ARG A C 1
ATOM 700 O O . ARG A 1 91 ? -8.791 0.260 -8.116 1.00 97.62 91 ARG A O 1
ATOM 707 N N . HIS A 1 92 ? -7.088 -0.343 -9.466 1.00 97.38 92 HIS A N 1
ATOM 708 C CA . HIS A 1 92 ? -7.557 -1.712 -9.667 1.00 97.38 92 HIS A CA 1
ATOM 709 C C . HIS A 1 92 ? -7.497 -2.522 -8.369 1.00 97.38 92 HIS A C 1
ATOM 711 O O . HIS A 1 92 ? -8.474 -3.195 -8.050 1.00 97.38 92 HIS A O 1
ATOM 717 N N . GLY A 1 93 ? -6.429 -2.382 -7.578 1.00 95.06 93 GLY A N 1
ATOM 718 C CA . GLY A 1 93 ? -6.298 -3.014 -6.263 1.00 95.06 93 GLY A CA 1
ATOM 719 C C . GLY A 1 93 ? -7.415 -2.609 -5.297 1.00 95.06 93 GLY A C 1
ATOM 720 O O . GLY A 1 93 ? -8.105 -3.468 -4.749 1.00 95.06 93 GLY A O 1
ATOM 721 N N . VAL A 1 94 ? -7.678 -1.305 -5.156 1.00 94.69 94 VAL A N 1
ATOM 722 C CA . VAL A 1 94 ? -8.776 -0.795 -4.313 1.00 94.69 94 VAL A CA 1
ATOM 723 C C . VAL A 1 94 ? -10.133 -1.312 -4.792 1.00 94.69 94 VAL A C 1
ATOM 725 O O . VAL A 1 94 ? -10.946 -1.756 -3.981 1.00 94.69 94 VAL A O 1
ATOM 728 N N . THR A 1 95 ? -10.376 -1.286 -6.104 1.00 97.31 95 THR A N 1
ATOM 729 C CA . THR A 1 95 ? -11.631 -1.776 -6.695 1.00 97.31 95 THR A CA 1
ATOM 730 C C . THR A 1 95 ? -11.820 -3.268 -6.420 1.00 97.31 95 THR A C 1
ATOM 732 O O . THR A 1 95 ? -12.896 -3.685 -5.993 1.00 97.31 95 THR A O 1
ATOM 735 N N . TYR A 1 96 ? -10.767 -4.067 -6.603 1.00 96.12 96 TYR A N 1
ATOM 736 C CA . TYR A 1 96 ? -10.779 -5.498 -6.317 1.00 96.12 96 TYR A CA 1
ATOM 737 C C . TYR A 1 96 ? -11.115 -5.773 -4.848 1.00 96.12 96 TYR A C 1
ATOM 739 O O . TYR A 1 96 ? -12.011 -6.566 -4.562 1.00 96.12 96 TYR A O 1
ATOM 747 N N . VAL A 1 97 ? -10.456 -5.078 -3.915 1.00 95.19 97 VAL A N 1
ATOM 748 C CA . VAL A 1 97 ? -10.714 -5.225 -2.475 1.00 95.19 97 VAL A CA 1
ATOM 749 C C . VAL A 1 97 ? -12.175 -4.920 -2.142 1.00 95.19 97 VAL A C 1
ATOM 751 O O . VAL A 1 97 ? -12.821 -5.713 -1.459 1.00 95.19 97 VAL A O 1
ATOM 754 N N . GLN A 1 98 ? -12.716 -3.817 -2.666 1.00 93.81 98 GLN A N 1
ATOM 755 C CA . GLN A 1 98 ? -14.103 -3.402 -2.429 1.00 93.81 98 GLN A CA 1
ATOM 756 C C . GLN A 1 98 ? -15.133 -4.394 -2.981 1.00 93.81 98 GLN A C 1
ATOM 758 O O . GLN A 1 98 ? -16.191 -4.574 -2.383 1.00 93.81 98 GLN A O 1
ATOM 763 N N . GLN A 1 99 ? -14.842 -5.027 -4.118 1.00 96.94 99 GLN A N 1
ATOM 764 C CA . GLN A 1 99 ? -15.731 -6.014 -4.733 1.00 96.94 99 GLN A CA 1
ATOM 765 C C . GLN A 1 99 ? -15.630 -7.388 -4.065 1.00 96.94 99 GLN A C 1
ATOM 767 O O . GLN A 1 99 ? -16.611 -8.130 -4.024 1.00 96.94 99 GLN A O 1
ATOM 772 N N . ARG A 1 100 ? -14.443 -7.751 -3.566 1.00 97.25 100 ARG A N 1
ATOM 773 C CA . ARG A 1 100 ? -14.155 -9.106 -3.088 1.00 97.25 100 ARG A CA 1
ATOM 774 C C . ARG A 1 100 ? -14.392 -9.300 -1.596 1.00 97.25 100 ARG A C 1
ATOM 776 O O . ARG A 1 100 ? -14.685 -10.431 -1.189 1.00 97.25 100 ARG A O 1
ATOM 783 N N . TYR A 1 101 ? -14.240 -8.240 -0.804 1.00 96.06 101 TYR A N 1
ATOM 784 C CA . TYR A 1 101 ? -14.306 -8.286 0.651 1.00 96.06 101 TYR A CA 1
ATOM 785 C C . TYR A 1 101 ? -15.355 -7.309 1.176 1.00 96.06 101 TYR A C 1
ATOM 787 O O . TYR A 1 101 ? -15.277 -6.101 0.970 1.00 96.06 101 TYR A O 1
ATOM 795 N N . SER A 1 102 ? -16.331 -7.843 1.903 1.00 94.56 102 SER A N 1
ATOM 796 C CA . SER A 1 102 ? -17.352 -7.074 2.609 1.00 94.56 102 SER A CA 1
ATOM 797 C C . SER A 1 102 ? -17.088 -7.083 4.110 1.00 94.56 102 SER A C 1
ATOM 799 O O . SER A 1 102 ? -16.477 -8.011 4.638 1.00 94.56 102 SER A O 1
ATOM 801 N N . LYS A 1 103 ? -17.595 -6.068 4.810 1.00 93.00 103 LYS A N 1
ATOM 802 C CA . LYS A 1 103 ? -17.568 -6.033 6.274 1.00 93.00 103 LYS A CA 1
ATOM 803 C C . LYS A 1 103 ? -18.571 -7.039 6.873 1.00 93.00 103 LYS A C 1
ATOM 805 O O . LYS A 1 103 ? -19.619 -7.253 6.262 1.00 93.00 103 LYS A O 1
ATOM 810 N N . PRO A 1 104 ? -18.316 -7.580 8.079 1.00 94.81 104 PRO A N 1
ATOM 811 C CA . PRO A 1 104 ? -17.053 -7.483 8.814 1.00 94.81 104 PRO A CA 1
ATOM 812 C C . PRO A 1 104 ? -15.937 -8.230 8.071 1.00 94.81 104 PRO A C 1
ATOM 814 O O . PRO A 1 104 ? -16.158 -9.318 7.542 1.00 94.81 104 PRO A O 1
ATOM 817 N N . TYR A 1 105 ? -14.750 -7.626 8.000 1.00 96.31 105 TYR A N 1
ATOM 818 C CA . TYR A 1 105 ? -13.625 -8.239 7.301 1.00 96.31 105 TYR A CA 1
ATOM 819 C C . TYR A 1 105 ? -13.122 -9.454 8.081 1.00 96.31 105 TYR A C 1
ATOM 821 O O . TYR A 1 105 ? -13.016 -9.424 9.305 1.00 96.31 105 TYR A O 1
ATOM 829 N N . SER A 1 106 ? -12.800 -10.530 7.366 1.00 97.00 106 SER A N 1
ATOM 830 C CA . SER A 1 106 ? -12.019 -11.619 7.946 1.00 97.00 106 SER A CA 1
ATOM 831 C C . SER A 1 106 ? -10.578 -11.163 8.172 1.00 97.00 106 SER A C 1
ATOM 833 O O . SER A 1 106 ? -10.104 -10.252 7.498 1.00 97.00 106 SER A O 1
ATOM 835 N N . GLU A 1 107 ? -9.844 -11.844 9.051 1.00 97.19 107 GLU A N 1
ATOM 836 C CA . GLU A 1 107 ? -8.420 -11.560 9.282 1.00 97.19 107 GLU A CA 1
ATOM 837 C C . GLU A 1 107 ? -7.612 -11.566 7.974 1.00 97.19 107 GLU A C 1
ATOM 839 O O . GLU A 1 107 ? -6.822 -10.665 7.714 1.00 97.19 107 GLU A O 1
ATOM 844 N N . ARG A 1 108 ? -7.877 -12.535 7.089 1.00 96.31 108 ARG A N 1
ATOM 845 C CA . ARG A 1 108 ? -7.228 -12.597 5.774 1.00 96.31 108 ARG A CA 1
ATOM 846 C C . ARG A 1 108 ? -7.589 -11.408 4.882 1.00 96.31 108 ARG A C 1
ATOM 848 O O . ARG A 1 108 ? -6.751 -10.967 4.105 1.00 96.31 108 ARG A O 1
ATOM 855 N N . ALA A 1 109 ? -8.821 -10.907 4.955 1.00 97.25 109 ALA A N 1
ATOM 856 C CA . ALA A 1 109 ? -9.204 -9.705 4.222 1.00 97.25 109 ALA A CA 1
ATOM 857 C C . ALA A 1 109 ? -8.481 -8.474 4.785 1.00 97.25 109 ALA A C 1
ATOM 859 O O . ALA A 1 109 ? -7.965 -7.678 4.009 1.00 97.25 109 ALA A O 1
ATOM 860 N N . GLU A 1 110 ? -8.370 -8.353 6.112 1.00 97.62 110 GLU A N 1
ATOM 861 C CA . GLU A 1 110 ? -7.591 -7.285 6.748 1.00 97.62 110 GLU A CA 1
ATOM 862 C C . GLU A 1 110 ? -6.114 -7.320 6.331 1.00 97.62 110 GLU A C 1
ATOM 864 O O . GLU A 1 110 ? -5.568 -6.278 5.994 1.00 97.62 110 GLU A O 1
ATOM 869 N N . GLN A 1 111 ? -5.495 -8.502 6.249 1.00 97.38 111 GLN A N 1
ATOM 870 C CA . GLN A 1 111 ? -4.112 -8.666 5.777 1.00 97.38 111 GLN A CA 1
ATOM 871 C C . GLN A 1 111 ? -3.888 -8.244 4.320 1.00 97.38 111 GLN A C 1
ATOM 873 O O . GLN A 1 111 ? -2.755 -7.951 3.964 1.00 97.38 111 GLN A O 1
ATOM 878 N N . VAL A 1 112 ? -4.923 -8.286 3.474 1.00 96.31 112 VAL A N 1
ATOM 879 C CA . VAL A 1 112 ? -4.865 -7.818 2.075 1.00 96.31 112 VAL A CA 1
ATOM 880 C C . VAL A 1 112 ? -5.147 -6.315 1.982 1.00 96.31 112 VAL A C 1
ATOM 882 O O . VAL A 1 112 ? -4.712 -5.664 1.039 1.00 96.31 112 VAL A O 1
ATOM 885 N N . ILE A 1 113 ? -5.924 -5.778 2.925 1.00 95.75 113 ILE A N 1
ATOM 886 C CA . ILE A 1 113 ? -6.243 -4.349 3.018 1.00 95.75 113 ILE A CA 1
ATOM 887 C C . ILE A 1 113 ? -5.062 -3.550 3.588 1.00 95.75 113 ILE A C 1
ATOM 889 O O . ILE A 1 113 ? -4.898 -2.391 3.205 1.00 95.75 113 ILE A O 1
ATOM 893 N N . ALA A 1 114 ? -4.316 -4.143 4.525 1.00 94.31 114 ALA A N 1
ATOM 894 C CA . ALA A 1 114 ? -3.151 -3.558 5.185 1.00 94.31 114 ALA A CA 1
ATOM 895 C C . ALA A 1 114 ? -1.931 -3.484 4.263 1.00 94.31 114 ALA A C 1
ATOM 897 O O . ALA A 1 114 ? -1.290 -2.410 4.263 1.00 94.31 114 ALA A O 1
#

Organism: NCBI:txid2663907

Radius of gyration: 19.35 Å; chains: 1; bounding box: 45×51×38 Å

Foldseek 3Di:
DPPVPVVVVVVVVVVVVPPDPDDLVNLLVVQVVVLVVLCVPDDDDPSVVLSVLCVVAVVLSSCLSCQLVVCPPPPVCPVVSPVCPDPVVVVVLVVCLVVPADPPGDNVSSSSSD

Secondary structure (DSSP, 8-state):
--SHHHHHHHHHHHHHTT-PPP-HHHHHHHHHHHHHHHHHH--SHHHHHHHHHHHH-HHHHHHHHHGGGTTTTTSS-HHHHHHHTSHHHHHHHHHHHHHH--SSPPHHHHHHH-

pLDDT: mean 86.0, std 14.59, range [47.97, 97.94]

Sequence (114 aa):
MYHDGYYKVLVVLGLGLCALGCGPAVHNEAAERARQWFSNSATTGRVAEYGGILERHPKSLQAGVVFPDWGYGCLSMDEEAETAHWTPFLRHGVTYVQQRYSKPYSERAEQVIA